Protein AF-A0A3L8R753-F1 (afdb_monomer_lite)

pLDDT: mean 74.0, std 13.09, range [46.72, 92.0]

Sequence (115 aa):
MPSAFGVCLALAAVVLVTLGELIQSLIVSPIVNDCATATSRGRYNSLSQMAFSIGDVVTPALMTTLLAHGPAAAWIPMAALAAANMLGIALLAGHLPAMRRRVNHPAPAEADGRG

Secondary structure (DSSP, 8-state):
---HHHHHHHHHHHHHHHHHHHHHHHHHHHHHHHS--TTTHHHHHHHHHHHHHHHHHHHHHHHHHHHHT-HHHHHHHHHHHHHHHHHHHHHHHHHHHHHHHHHTSPPP-------

Radius of gyration: 21.21 Å; chains: 1; bounding box: 54×30×62 Å

InterPro domains:
  IPR036259 MFS transporter superfamily [G3DSA:1.20.1250.20] (1-113)
  IPR036259 MFS transporter superfamily [SSF103473] (9-96)

Structure (mmCIF, N/CA/C/O backbone):
data_AF-A0A3L8R753-F1
#
_entry.id   AF-A0A3L8R753-F1
#
loop_
_atom_site.group_PDB
_atom_site.id
_atom_site.type_symbol
_atom_site.label_atom_id
_atom_site.label_alt_id
_atom_site.label_comp_id
_atom_site.label_asym_id
_atom_site.label_entity_id
_atom_site.label_seq_id
_atom_site.pdbx_PDB_ins_code
_atom_site.Cartn_x
_atom_site.Cartn_y
_atom_site.Cartn_z
_atom_site.occupancy
_atom_site.B_iso_or_equiv
_atom_site.auth_seq_id
_atom_site.auth_comp_id
_atom_site.auth_asym_id
_atom_site.auth_atom_id
_atom_site.pdbx_PDB_model_num
ATOM 1 N N . MET A 1 1 ? 10.563 -14.008 -24.658 1.00 52.66 1 MET A N 1
ATOM 2 C CA . MET A 1 1 ? 9.501 -14.839 -24.049 1.00 52.66 1 MET A CA 1
ATOM 3 C C . MET A 1 1 ? 9.652 -14.764 -22.540 1.00 52.66 1 MET A C 1
ATOM 5 O O . MET A 1 1 ? 10.797 -14.824 -22.100 1.00 52.66 1 MET A O 1
ATOM 9 N N . PRO A 1 2 ? 8.576 -14.570 -21.757 1.00 68.38 2 PRO A N 1
ATOM 10 C CA . PRO A 1 2 ? 8.676 -14.592 -20.300 1.00 68.38 2 PRO A CA 1
ATOM 11 C C . PRO A 1 2 ? 9.240 -15.946 -19.865 1.00 68.38 2 PRO A C 1
ATOM 13 O O . PRO A 1 2 ? 8.779 -16.984 -20.338 1.00 68.38 2 PRO A O 1
ATOM 16 N N . SER A 1 3 ? 10.260 -15.952 -19.009 1.00 87.06 3 SER A N 1
ATOM 17 C CA . SER A 1 3 ? 10.739 -17.196 -18.413 1.00 87.06 3 SER A CA 1
ATOM 18 C C . SER A 1 3 ? 9.656 -17.740 -17.477 1.00 87.06 3 SER A C 1
ATOM 20 O O . SER A 1 3 ? 8.979 -16.967 -16.799 1.00 87.06 3 SER A O 1
ATOM 22 N N . ALA A 1 4 ? 9.487 -19.064 -17.411 1.00 83.81 4 ALA A N 1
ATOM 23 C CA . ALA A 1 4 ? 8.528 -19.698 -16.496 1.00 83.81 4 ALA A CA 1
ATOM 24 C C . ALA A 1 4 ? 8.708 -19.210 -15.044 1.00 83.81 4 ALA A C 1
ATOM 26 O O . ALA A 1 4 ? 7.740 -18.997 -14.321 1.00 83.81 4 ALA A O 1
ATOM 27 N N . PHE A 1 5 ? 9.956 -18.927 -14.663 1.00 86.50 5 PHE A N 1
ATOM 28 C CA . PHE A 1 5 ? 10.311 -18.305 -13.393 1.00 86.50 5 PHE A CA 1
ATOM 29 C C . PHE A 1 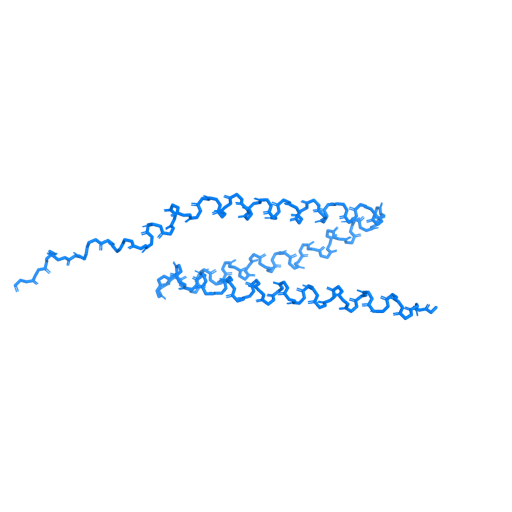5 ? 9.635 -16.942 -13.166 1.00 86.50 5 PHE A C 1
ATOM 31 O O . PHE A 1 5 ? 9.072 -16.709 -12.100 1.00 86.50 5 PHE A O 1
ATOM 38 N N . GLY A 1 6 ? 9.642 -16.056 -14.168 1.00 87.88 6 GLY A N 1
ATOM 39 C CA . GLY A 1 6 ? 9.002 -14.742 -14.066 1.00 87.88 6 GLY A CA 1
ATOM 40 C C . GLY A 1 6 ? 7.485 -14.836 -13.895 1.00 87.88 6 GLY A C 1
ATOM 41 O O . GLY A 1 6 ? 6.906 -14.080 -13.120 1.00 87.88 6 GLY A O 1
ATOM 42 N N . VAL A 1 7 ? 6.850 -15.807 -14.556 1.00 89.44 7 VAL A N 1
ATOM 43 C CA . VAL A 1 7 ? 5.409 -16.064 -14.409 1.00 89.44 7 VAL A CA 1
ATOM 44 C C . VAL A 1 7 ? 5.088 -16.561 -12.999 1.00 89.44 7 VAL A C 1
ATOM 46 O O . VAL A 1 7 ? 4.190 -16.021 -12.358 1.00 89.44 7 VAL A O 1
ATOM 49 N N . CYS A 1 8 ? 5.846 -17.532 -12.481 1.00 91.69 8 CYS A N 1
ATOM 50 C CA . CYS A 1 8 ? 5.660 -18.031 -11.116 1.00 91.69 8 CYS A CA 1
ATOM 51 C C . CYS A 1 8 ? 5.834 -16.925 -10.069 1.00 91.69 8 CYS A C 1
ATOM 53 O O . CYS A 1 8 ? 5.049 -16.843 -9.126 1.00 91.69 8 CYS A O 1
ATOM 55 N N . LEU A 1 9 ? 6.830 -16.053 -10.247 1.00 91.81 9 LEU A N 1
ATOM 56 C CA . LEU A 1 9 ? 7.069 -14.932 -9.343 1.00 91.81 9 LEU A CA 1
ATOM 57 C C . LEU A 1 9 ? 5.912 -13.922 -9.368 1.00 91.81 9 LEU A C 1
ATOM 59 O O . LEU A 1 9 ? 5.458 -13.488 -8.312 1.00 91.81 9 LEU A O 1
ATOM 63 N N . ALA A 1 10 ? 5.406 -13.582 -10.556 1.00 87.44 10 ALA A N 1
ATOM 64 C CA . ALA A 1 10 ? 4.259 -12.689 -10.696 1.00 87.44 10 ALA A CA 1
ATOM 65 C C . ALA A 1 10 ? 2.997 -13.280 -10.048 1.00 87.44 10 ALA A C 1
ATOM 67 O O . ALA A 1 10 ? 2.298 -12.582 -9.320 1.00 87.44 10 ALA A O 1
ATOM 68 N N . LEU A 1 11 ? 2.738 -14.577 -10.247 1.00 92.00 11 LEU A N 1
ATOM 69 C CA . LEU A 1 11 ? 1.615 -15.266 -9.608 1.00 92.00 11 LEU A CA 1
ATOM 70 C C . LEU A 1 11 ? 1.737 -15.265 -8.081 1.00 92.00 11 LEU A C 1
ATOM 72 O O . LEU A 1 11 ? 0.763 -14.973 -7.394 1.00 92.00 11 LEU A O 1
ATOM 76 N N . ALA A 1 12 ? 2.929 -15.533 -7.544 1.00 91.12 12 ALA A N 1
ATOM 77 C CA . ALA A 1 12 ? 3.168 -15.481 -6.104 1.00 91.12 12 ALA A CA 1
ATOM 78 C C . ALA A 1 12 ? 2.923 -14.075 -5.532 1.00 91.12 12 ALA A C 1
ATOM 80 O O . ALA A 1 12 ? 2.307 -13.939 -4.475 1.00 91.12 12 ALA A O 1
ATOM 81 N N . ALA A 1 13 ? 3.350 -13.030 -6.248 1.00 87.56 13 ALA A N 1
ATOM 82 C CA . ALA A 1 13 ? 3.093 -11.649 -5.858 1.00 87.56 13 ALA A CA 1
ATOM 83 C C . ALA A 1 13 ? 1.591 -11.327 -5.852 1.00 87.56 13 ALA A C 1
ATOM 85 O O . ALA A 1 13 ? 1.102 -10.750 -4.884 1.00 87.56 13 ALA A O 1
ATOM 86 N N . VAL A 1 14 ? 0.848 -11.751 -6.882 1.00 89.00 14 VAL A N 1
ATOM 87 C CA . VAL A 1 14 ? -0.612 -11.564 -6.947 1.00 89.00 14 VAL A CA 1
ATOM 88 C C . VAL A 1 14 ? -1.300 -12.261 -5.776 1.00 89.00 14 VAL A C 1
ATOM 90 O O . VAL A 1 14 ? -2.097 -11.633 -5.092 1.00 89.00 14 VAL A O 1
ATOM 93 N N . VAL A 1 15 ? -0.945 -13.515 -5.480 1.00 90.94 15 VAL A N 1
ATOM 94 C CA . VAL A 1 15 ? -1.507 -14.251 -4.334 1.00 90.94 15 VAL A CA 1
ATOM 95 C C . VAL A 1 15 ? -1.257 -13.510 -3.018 1.00 90.94 15 VAL A C 1
ATOM 97 O O . VAL A 1 15 ? -2.163 -13.395 -2.194 1.00 90.94 15 VAL A O 1
ATOM 100 N N . LEU A 1 16 ? -0.047 -12.982 -2.823 1.00 87.12 16 LEU A N 1
ATOM 101 C CA . LEU A 1 16 ? 0.311 -12.240 -1.616 1.00 87.12 16 LEU A CA 1
ATOM 102 C C . LEU A 1 16 ? -0.485 -10.931 -1.487 1.00 87.12 16 LEU A C 1
ATOM 104 O O . LEU A 1 16 ? -0.963 -10.614 -0.398 1.00 87.12 16 LEU A O 1
ATOM 108 N N . VAL A 1 17 ? -0.674 -10.208 -2.594 1.00 84.31 17 VAL A N 1
ATOM 109 C CA . VAL A 1 17 ? -1.516 -9.001 -2.642 1.00 84.31 17 VAL A CA 1
ATOM 110 C C . VAL A 1 17 ? -2.969 -9.344 -2.321 1.00 84.31 17 VAL A C 1
ATOM 112 O O . VAL A 1 17 ? -3.552 -8.726 -1.435 1.00 84.31 17 VAL A O 1
ATOM 115 N N . THR A 1 18 ? -3.528 -10.378 -2.952 1.00 85.44 18 THR A N 1
ATOM 116 C CA . THR A 1 18 ? -4.916 -10.801 -2.721 1.00 85.44 18 THR A CA 1
ATOM 117 C C . THR A 1 18 ? -5.155 -11.228 -1.272 1.00 85.44 18 THR A C 1
ATOM 119 O O . THR A 1 18 ? -6.186 -10.895 -0.693 1.00 85.44 18 THR A O 1
ATOM 122 N N . LEU A 1 19 ? -4.203 -11.928 -0.646 1.00 84.50 19 LEU A N 1
ATOM 123 C CA . LEU A 1 19 ? -4.275 -12.260 0.782 1.00 84.50 19 LEU A CA 1
ATOM 124 C C . LEU A 1 19 ? -4.302 -11.000 1.658 1.00 84.50 19 LEU A C 1
ATOM 126 O O . LEU A 1 19 ? -5.082 -10.934 2.609 1.00 84.50 19 LEU A O 1
ATOM 130 N N . GLY A 1 20 ? -3.488 -9.995 1.325 1.00 78.44 20 GLY A N 1
ATOM 131 C CA . GLY A 1 20 ? -3.500 -8.696 1.996 1.00 78.44 20 GLY A CA 1
ATOM 132 C C . GLY A 1 20 ? -4.846 -7.982 1.862 1.00 78.44 20 GLY A C 1
ATOM 133 O O . GLY A 1 20 ? -5.401 -7.532 2.864 1.00 78.44 20 GLY A O 1
ATOM 134 N N . GLU A 1 21 ? -5.411 -7.945 0.655 1.00 79.62 21 GLU A N 1
ATOM 135 C CA . GLU A 1 21 ? -6.731 -7.358 0.397 1.00 79.62 21 GLU A CA 1
ATOM 136 C C . GLU A 1 21 ? -7.853 -8.084 1.148 1.00 79.62 21 GLU A C 1
ATOM 138 O O . GLU A 1 21 ? -8.740 -7.438 1.708 1.00 79.62 21 GLU A O 1
ATOM 143 N N . LEU A 1 22 ? -7.801 -9.417 1.225 1.00 82.50 22 LEU A N 1
ATOM 144 C CA . LEU A 1 22 ? -8.746 -10.220 2.005 1.00 82.50 22 LEU A CA 1
ATOM 145 C C . LEU A 1 22 ? -8.695 -9.849 3.487 1.00 82.50 22 LEU A C 1
ATOM 147 O O . LEU A 1 22 ? -9.731 -9.568 4.087 1.00 82.50 22 LEU A O 1
ATOM 151 N N . ILE A 1 23 ? -7.496 -9.800 4.071 1.00 77.38 23 ILE A N 1
ATOM 152 C CA . ILE A 1 23 ? -7.305 -9.407 5.473 1.00 77.38 23 ILE A CA 1
ATOM 153 C C . ILE A 1 23 ? -7.819 -7.980 5.699 1.00 77.38 23 ILE A C 1
ATOM 155 O O . ILE A 1 23 ? -8.558 -7.734 6.651 1.00 77.38 23 ILE A O 1
ATOM 159 N N . GLN A 1 24 ? -7.483 -7.048 4.806 1.00 74.38 24 GLN A N 1
ATOM 160 C CA . GLN A 1 24 ? -7.948 -5.665 4.874 1.00 74.38 24 GLN A CA 1
ATOM 161 C C . GLN A 1 24 ? -9.480 -5.582 4.834 1.00 74.38 24 GLN A C 1
ATOM 163 O O . GLN A 1 24 ? -10.078 -4.924 5.684 1.00 74.38 24 GLN A O 1
ATOM 168 N N . SER A 1 25 ? -10.124 -6.270 3.892 1.00 72.19 25 SER A N 1
ATOM 169 C CA . SER A 1 25 ? -11.582 -6.266 3.734 1.00 72.19 25 SER A CA 1
ATOM 170 C C . SER A 1 25 ? -12.294 -6.852 4.960 1.00 72.19 25 SER A C 1
ATOM 172 O O . SER A 1 25 ? -13.250 -6.265 5.475 1.00 72.19 25 SER A O 1
ATOM 174 N N . LEU A 1 26 ? -11.764 -7.958 5.495 1.00 70.25 26 LEU A N 1
ATOM 175 C CA . LEU A 1 26 ? -12.308 -8.651 6.665 1.00 70.25 26 LEU A CA 1
ATOM 176 C C . LEU A 1 26 ? -12.110 -7.894 7.981 1.00 70.25 26 LEU A C 1
ATOM 178 O O . LEU A 1 26 ? -12.849 -8.154 8.921 1.00 70.25 26 LEU A O 1
ATOM 182 N N . ILE A 1 27 ? -11.138 -6.985 8.078 1.00 70.06 27 ILE A N 1
ATOM 183 C CA . ILE A 1 27 ? -10.870 -6.210 9.300 1.00 70.06 27 ILE A CA 1
ATOM 184 C C . ILE A 1 27 ? -11.554 -4.842 9.248 1.00 70.06 27 ILE A C 1
ATOM 186 O O . ILE A 1 27 ? -12.195 -4.428 10.213 1.00 70.06 27 ILE A O 1
ATOM 190 N N . VAL A 1 28 ? -11.443 -4.130 8.124 1.00 66.56 28 VAL A N 1
ATOM 191 C CA . VAL A 1 28 ? -11.945 -2.754 8.002 1.00 66.56 28 VAL A CA 1
ATOM 192 C C . VAL A 1 28 ? -13.473 -2.722 8.054 1.00 66.56 28 VAL A C 1
ATOM 194 O O . VAL A 1 28 ? -14.042 -1.882 8.749 1.00 66.56 28 VAL A O 1
ATOM 197 N N . SER A 1 29 ? -14.145 -3.658 7.378 1.00 61.38 29 SER A N 1
ATOM 198 C CA . SER A 1 29 ? -15.610 -3.702 7.318 1.00 61.38 29 SER A CA 1
ATOM 199 C C . SER A 1 29 ? -16.284 -3.887 8.694 1.00 61.38 29 SER A C 1
ATOM 201 O O . SER A 1 29 ? -17.137 -3.065 9.043 1.00 61.38 29 SER A O 1
ATOM 203 N N . PRO A 1 30 ? -15.906 -4.879 9.528 1.00 60.75 30 PRO A N 1
ATOM 204 C CA . PRO A 1 30 ? -16.510 -5.041 10.849 1.00 60.75 30 PRO A CA 1
ATOM 205 C C . PRO A 1 30 ? -16.118 -3.937 11.833 1.00 60.75 30 PRO A C 1
ATOM 207 O O . PRO A 1 30 ? -16.988 -3.483 12.562 1.00 60.75 30 PRO A O 1
ATOM 210 N N . ILE A 1 31 ? -14.880 -3.421 11.818 1.00 61.56 31 ILE A N 1
ATOM 211 C CA . ILE A 1 31 ? -14.486 -2.313 12.712 1.00 61.56 31 ILE A CA 1
ATOM 212 C C . ILE A 1 31 ? -1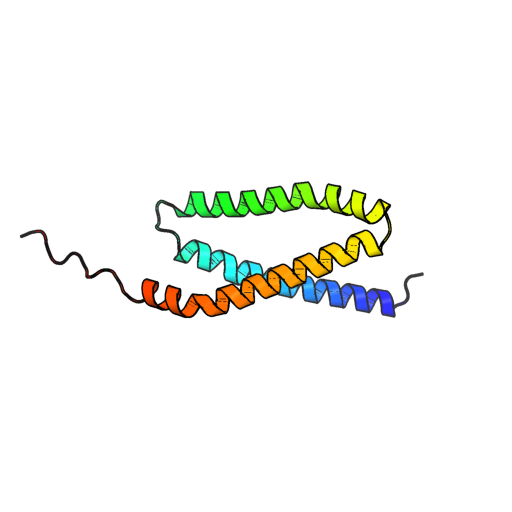5.329 -1.060 12.440 1.00 61.56 31 ILE A C 1
ATOM 214 O O . ILE A 1 31 ? -15.807 -0.417 13.373 1.00 61.56 31 ILE A O 1
ATOM 218 N N . VAL A 1 32 ? -15.557 -0.720 11.169 1.00 59.06 32 VAL A N 1
ATOM 219 C CA . VAL A 1 32 ? -16.413 0.418 10.798 1.00 59.06 32 VAL A CA 1
ATOM 220 C C . VAL A 1 32 ? -17.860 0.190 11.246 1.00 59.06 32 VAL A C 1
ATOM 222 O O . VAL A 1 32 ? -18.528 1.130 11.675 1.00 59.06 32 VAL A O 1
ATOM 225 N N . ASN A 1 33 ? -18.344 -1.052 11.184 1.00 58.56 33 ASN A N 1
ATOM 226 C CA . ASN A 1 33 ? -19.707 -1.408 11.573 1.00 58.56 33 ASN A CA 1
ATOM 227 C C . ASN A 1 33 ? -19.914 -1.451 13.102 1.00 58.56 33 ASN A C 1
ATOM 229 O O . ASN A 1 33 ? -20.982 -1.061 13.585 1.00 58.56 33 ASN A O 1
ATOM 233 N N . ASP A 1 34 ? -18.888 -1.871 13.846 1.00 61.28 34 ASP A N 1
ATOM 234 C CA . ASP A 1 34 ? -18.858 -1.921 15.312 1.00 61.28 34 ASP A CA 1
ATOM 235 C C . ASP A 1 34 ? -18.677 -0.525 15.926 1.00 61.28 34 ASP A C 1
ATOM 237 O O . ASP A 1 34 ? -19.243 -0.227 16.976 1.00 61.28 34 ASP A O 1
ATOM 241 N N . CYS A 1 35 ? -17.941 0.373 15.260 1.00 55.72 35 CYS A N 1
ATOM 242 C CA . CYS A 1 35 ? -17.794 1.764 15.696 1.00 55.72 35 CYS A CA 1
ATOM 243 C C . CYS A 1 35 ? -19.004 2.656 15.358 1.00 55.72 35 CYS A C 1
ATOM 245 O O . CYS A 1 35 ? -19.083 3.779 15.858 1.00 55.72 35 CYS A O 1
ATOM 247 N N . ALA A 1 36 ? -19.939 2.198 14.521 1.00 50.38 36 ALA A N 1
ATOM 248 C CA . ALA A 1 36 ? -21.048 3.012 14.037 1.00 50.38 36 ALA A CA 1
ATOM 249 C C . ALA A 1 36 ? -22.392 2.643 14.694 1.00 50.38 36 ALA A C 1
ATOM 251 O O . ALA A 1 36 ? -22.927 1.547 14.518 1.00 50.38 36 ALA A O 1
ATOM 252 N N . THR A 1 37 ? -22.998 3.614 15.385 1.00 56.09 37 THR A N 1
ATOM 253 C CA . THR A 1 37 ? -24.412 3.581 15.799 1.00 56.09 37 THR A CA 1
ATOM 254 C C . THR A 1 37 ? -25.335 3.507 14.575 1.00 56.09 37 THR A C 1
ATOM 256 O O . THR A 1 37 ? -25.008 4.040 13.513 1.00 56.09 37 THR A O 1
ATOM 259 N N . ALA A 1 38 ? -26.508 2.869 14.702 1.00 55.88 38 ALA A N 1
ATOM 260 C CA . ALA A 1 38 ? -27.418 2.565 13.584 1.00 55.88 38 ALA A CA 1
ATOM 261 C C . ALA A 1 38 ? -27.740 3.767 12.664 1.00 55.88 38 ALA A C 1
ATOM 263 O O . ALA A 1 38 ? -27.904 3.591 11.460 1.00 55.88 38 ALA A O 1
ATOM 264 N N . THR A 1 39 ? -27.746 4.991 13.200 1.00 56.06 39 THR A N 1
ATOM 265 C CA . THR A 1 39 ? -28.028 6.238 12.465 1.00 56.06 39 THR A CA 1
ATOM 266 C C . THR A 1 39 ? -26.831 6.784 11.664 1.00 56.06 39 THR A C 1
ATOM 268 O O . THR A 1 39 ? -27.019 7.587 10.754 1.00 56.06 39 THR A O 1
ATOM 271 N N . SER A 1 40 ? -25.590 6.378 11.964 1.00 58.78 40 SER A N 1
ATOM 272 C CA . SER A 1 40 ? -24.363 6.948 11.370 1.00 58.78 40 SER A CA 1
ATOM 273 C C . SER A 1 40 ? -23.606 6.006 10.420 1.00 58.78 40 SER A C 1
ATOM 275 O O . SER A 1 40 ? -22.761 6.477 9.654 1.00 58.78 40 SER A O 1
ATOM 277 N N . ARG A 1 41 ? -23.955 4.709 10.385 1.00 59.53 41 ARG A N 1
ATOM 278 C CA . ARG A 1 41 ? -23.340 3.668 9.526 1.00 59.53 41 ARG A CA 1
ATOM 279 C C . ARG A 1 41 ? -23.216 4.065 8.056 1.00 59.53 41 ARG A C 1
ATOM 281 O O . ARG A 1 41 ? -22.159 3.879 7.459 1.00 59.53 41 ARG A O 1
ATOM 288 N N . GLY A 1 42 ? -24.267 4.664 7.491 1.00 63.22 42 GLY A N 1
ATOM 289 C CA . GLY A 1 42 ? -24.263 5.128 6.101 1.00 63.22 42 GLY A CA 1
ATOM 290 C C . GLY A 1 42 ? -23.185 6.182 5.827 1.00 63.22 42 GLY A C 1
ATOM 291 O O . GLY A 1 42 ? -22.453 6.065 4.852 1.00 63.22 42 GLY A O 1
ATOM 292 N N . ARG A 1 43 ? -23.012 7.171 6.717 1.00 72.69 43 ARG A N 1
ATOM 293 C CA . ARG A 1 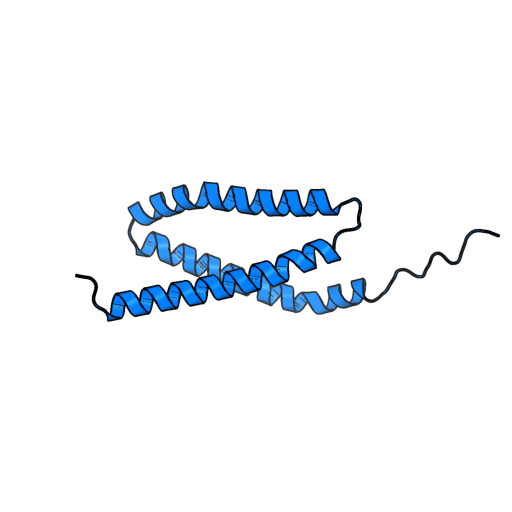43 ? -22.003 8.238 6.553 1.00 72.69 43 ARG A CA 1
ATOM 294 C C . ARG A 1 43 ? -20.574 7.722 6.683 1.00 72.69 43 ARG A C 1
ATOM 296 O O . ARG A 1 43 ? -19.723 8.144 5.907 1.00 72.69 43 ARG A O 1
ATOM 303 N N . TYR A 1 44 ? -20.313 6.821 7.630 1.00 66.19 44 TYR A N 1
ATOM 304 C CA . TYR A 1 44 ? -18.983 6.224 7.789 1.00 66.19 44 TYR A CA 1
ATOM 305 C C . TYR A 1 44 ? -18.588 5.379 6.573 1.00 66.19 44 TYR A C 1
ATOM 307 O O . TYR A 1 44 ? -17.474 5.524 6.076 1.00 66.19 44 TYR A O 1
ATOM 315 N N . ASN A 1 45 ? -19.513 4.572 6.046 1.00 69.44 45 ASN A N 1
ATOM 316 C CA . ASN A 1 45 ? -19.257 3.752 4.862 1.00 69.44 45 ASN A CA 1
ATOM 317 C C . ASN A 1 45 ? -19.093 4.602 3.583 1.00 69.44 45 ASN A C 1
ATOM 319 O O . ASN A 1 45 ? -18.237 4.331 2.744 1.00 69.44 45 ASN A O 1
ATOM 323 N N . SER A 1 46 ? -19.862 5.687 3.442 1.00 75.56 46 SER A N 1
ATOM 324 C CA . SER A 1 46 ? -19.663 6.635 2.337 1.00 75.56 46 SER A CA 1
ATOM 325 C C . SER A 1 46 ? -18.311 7.348 2.421 1.00 75.56 46 SER A C 1
ATOM 327 O O . SER A 1 46 ? -17.654 7.522 1.399 1.00 75.56 46 SER A O 1
ATOM 329 N N . LEU A 1 47 ? -17.863 7.731 3.623 1.00 78.56 47 LEU A N 1
ATOM 330 C CA . LEU A 1 47 ? -16.561 8.373 3.806 1.00 78.56 47 LEU A CA 1
ATOM 331 C C . LEU A 1 47 ? -15.404 7.416 3.487 1.00 78.56 47 LEU A C 1
ATOM 333 O O . LEU A 1 47 ? -14.451 7.826 2.825 1.00 78.56 47 LEU A O 1
ATOM 337 N N . SER A 1 48 ? -15.492 6.144 3.899 1.00 71.25 48 SER A N 1
ATOM 338 C CA . SER A 1 48 ? -14.465 5.155 3.553 1.00 71.25 48 SER A CA 1
ATOM 339 C C . SER A 1 48 ? -14.407 4.908 2.047 1.00 71.25 48 SER A C 1
ATOM 341 O O . SER A 1 48 ? -13.320 4.915 1.476 1.00 71.25 48 SER A O 1
ATOM 343 N N . GLN A 1 49 ? -15.554 4.761 1.377 1.00 79.12 49 GLN A N 1
ATOM 344 C CA . GLN A 1 49 ? -15.587 4.604 -0.081 1.00 79.12 49 GLN A CA 1
ATOM 345 C C . GLN A 1 49 ? -15.052 5.834 -0.819 1.00 79.12 49 GLN A C 1
ATOM 347 O O . GLN A 1 49 ? -14.364 5.695 -1.829 1.00 79.12 49 GLN A O 1
ATOM 352 N N . MET A 1 50 ? -15.321 7.036 -0.310 1.00 81.94 50 MET A N 1
ATOM 353 C CA . MET A 1 50 ? -14.791 8.267 -0.889 1.00 81.94 50 MET A CA 1
ATOM 354 C C . MET A 1 50 ? -13.262 8.326 -0.776 1.00 81.94 50 MET A C 1
ATOM 356 O O . MET A 1 50 ? -12.599 8.698 -1.740 1.00 81.94 50 MET A O 1
ATOM 360 N N . ALA A 1 51 ? -12.692 7.895 0.354 1.00 80.38 51 ALA A N 1
ATOM 361 C CA . ALA A 1 51 ? -11.243 7.799 0.518 1.00 80.38 51 ALA A CA 1
ATOM 362 C C . ALA A 1 51 ? -10.607 6.811 -0.478 1.00 80.38 51 ALA A C 1
ATOM 364 O O . ALA A 1 51 ? -9.610 7.155 -1.113 1.00 80.38 51 ALA A O 1
ATOM 365 N N . PHE A 1 52 ? -11.211 5.631 -0.675 1.00 81.12 52 PHE A N 1
ATOM 366 C CA . PHE A 1 52 ? -10.767 4.676 -1.700 1.00 81.12 52 PHE A CA 1
ATOM 367 C C . PHE A 1 52 ? -10.855 5.262 -3.109 1.00 81.12 52 PHE A C 1
ATOM 369 O O . PHE A 1 52 ? -9.877 5.228 -3.847 1.00 81.12 52 PHE A O 1
ATOM 376 N N . SER A 1 53 ? -11.984 5.889 -3.444 1.00 85.06 53 SER A N 1
ATOM 377 C CA . SER A 1 53 ? -12.208 6.477 -4.771 1.00 85.06 53 SER A CA 1
ATOM 378 C C . SER A 1 53 ? -11.168 7.549 -5.109 1.00 85.06 53 SER A C 1
ATOM 380 O O . SER A 1 53 ? -10.685 7.620 -6.236 1.00 85.06 53 SER A O 1
ATOM 382 N N . ILE A 1 54 ? -10.788 8.380 -4.133 1.00 86.19 54 ILE A N 1
ATOM 383 C CA . ILE A 1 54 ? -9.722 9.374 -4.316 1.00 86.19 54 ILE A CA 1
ATOM 384 C C . ILE A 1 54 ? -8.384 8.676 -4.583 1.00 86.19 54 ILE A C 1
ATOM 386 O O . ILE A 1 54 ? -7.654 9.086 -5.485 1.00 86.19 54 ILE A O 1
ATOM 390 N N . GLY A 1 55 ? -8.076 7.612 -3.836 1.00 80.62 55 GLY A N 1
ATOM 391 C CA . GLY A 1 55 ? -6.881 6.799 -4.060 1.00 80.62 55 GLY A CA 1
ATOM 392 C C . GLY A 1 55 ? -6.822 6.235 -5.480 1.00 80.62 55 GLY A C 1
ATOM 393 O O . GLY A 1 55 ? -5.812 6.415 -6.163 1.00 80.62 55 GLY A O 1
ATOM 394 N N . ASP A 1 56 ? -7.915 5.642 -5.955 1.00 83.00 56 ASP A N 1
ATOM 395 C CA . ASP A 1 56 ? -7.995 5.021 -7.282 1.00 83.00 56 ASP A CA 1
ATOM 396 C C . ASP A 1 56 ? -7.875 6.036 -8.424 1.00 83.00 56 ASP A C 1
ATOM 398 O O . ASP A 1 56 ? -7.311 5.729 -9.472 1.00 83.00 56 ASP A O 1
ATOM 402 N N . VAL A 1 57 ? -8.353 7.268 -8.228 1.00 90.06 57 VAL A N 1
ATOM 403 C CA . VAL A 1 57 ? -8.233 8.342 -9.229 1.00 90.06 57 VAL A CA 1
ATOM 404 C C . VAL A 1 57 ? -6.821 8.931 -9.265 1.00 90.06 57 VAL A C 1
ATOM 406 O O . VAL A 1 57 ? -6.295 9.222 -10.340 1.00 90.06 57 VAL A O 1
ATOM 409 N N . VAL A 1 58 ? -6.187 9.119 -8.104 1.00 86.62 58 VAL A N 1
ATOM 410 C CA . VAL A 1 58 ? -4.873 9.779 -8.011 1.00 86.62 58 VAL A CA 1
ATOM 411 C C . VAL A 1 58 ? -3.731 8.826 -8.372 1.00 86.62 58 VAL A C 1
ATOM 413 O O . VAL A 1 58 ? -2.744 9.245 -8.985 1.00 86.62 58 VAL A O 1
ATOM 416 N N . THR A 1 59 ? -3.862 7.540 -8.040 1.00 83.88 59 THR A N 1
ATOM 417 C CA . THR A 1 59 ? -2.791 6.545 -8.204 1.00 83.88 59 THR A CA 1
ATOM 418 C C . THR A 1 59 ? -2.290 6.409 -9.645 1.00 83.88 59 THR A C 1
ATOM 420 O O . THR A 1 59 ? -1.075 6.486 -9.835 1.00 83.88 59 THR A O 1
ATOM 423 N N . PRO A 1 60 ? -3.140 6.267 -10.683 1.00 84.75 60 PRO A N 1
ATOM 424 C CA . PRO A 1 60 ? -2.672 6.088 -12.055 1.00 84.75 60 PRO A CA 1
ATOM 425 C C . PRO A 1 60 ? -1.862 7.282 -12.563 1.00 84.75 60 PRO A C 1
ATOM 427 O O . PRO A 1 60 ? -0.809 7.097 -13.173 1.00 84.75 60 PRO A O 1
ATOM 430 N N . ALA A 1 61 ? -2.310 8.508 -12.277 1.00 86.25 61 ALA A N 1
ATOM 431 C CA . ALA A 1 61 ? -1.615 9.725 -12.690 1.00 86.25 61 ALA A CA 1
ATOM 432 C C . ALA A 1 61 ? -0.263 9.869 -11.972 1.00 86.25 61 ALA A C 1
ATOM 434 O O . ALA A 1 61 ? 0.765 10.139 -12.602 1.00 86.25 61 ALA A O 1
ATOM 435 N N . LEU A 1 62 ? -0.240 9.613 -10.662 1.00 84.25 62 LEU A N 1
ATOM 436 C CA . LEU A 1 62 ? 0.981 9.671 -9.864 1.00 84.25 62 LEU A CA 1
ATOM 437 C C . LEU A 1 62 ? 1.988 8.591 -10.286 1.00 84.25 62 LEU A C 1
ATOM 439 O O . LEU A 1 62 ? 3.164 8.879 -10.481 1.00 84.25 62 LEU A O 1
ATOM 443 N N . MET A 1 63 ? 1.536 7.355 -10.491 1.00 81.56 63 MET A N 1
ATOM 444 C CA . MET A 1 63 ? 2.409 6.250 -10.897 1.00 81.56 63 MET A CA 1
ATOM 445 C C . MET A 1 63 ? 2.938 6.423 -12.315 1.00 81.56 63 MET A C 1
ATOM 447 O O . MET A 1 63 ? 4.114 6.167 -12.559 1.00 81.56 63 MET A O 1
ATOM 451 N N . THR A 1 64 ? 2.112 6.909 -13.243 1.00 85.12 64 THR A N 1
ATOM 452 C CA . THR A 1 64 ? 2.546 7.167 -14.624 1.00 85.12 64 THR A CA 1
ATOM 453 C C . THR A 1 64 ? 3.640 8.234 -14.664 1.00 85.12 64 THR A C 1
ATOM 455 O O . THR A 1 64 ? 4.646 8.068 -15.352 1.00 85.12 64 THR A O 1
ATOM 458 N N . THR A 1 65 ? 3.481 9.309 -13.888 1.00 83.75 65 THR A N 1
ATOM 459 C CA . THR A 1 65 ? 4.485 10.382 -13.812 1.00 83.75 65 THR A CA 1
ATOM 460 C C . THR A 1 65 ? 5.776 9.923 -13.134 1.00 83.75 65 THR A C 1
ATOM 462 O O . THR A 1 65 ? 6.857 10.217 -13.643 1.00 83.75 65 THR A O 1
ATOM 465 N N . LEU A 1 66 ? 5.699 9.151 -12.045 1.00 81.62 66 LEU A N 1
ATOM 466 C CA . LEU A 1 66 ? 6.880 8.575 -11.388 1.00 81.62 66 LEU A CA 1
ATOM 467 C C . LEU A 1 66 ? 7.618 7.583 -12.291 1.00 81.62 66 LEU A C 1
ATOM 469 O O . LEU A 1 66 ? 8.843 7.630 -12.379 1.00 81.62 66 LEU A O 1
ATOM 473 N N . LEU A 1 67 ? 6.889 6.721 -13.004 1.00 83.88 67 LEU A N 1
ATOM 474 C CA . LEU A 1 67 ? 7.487 5.726 -13.891 1.00 83.88 67 LEU A CA 1
ATOM 475 C C . LEU A 1 67 ? 8.200 6.373 -15.087 1.00 83.88 67 LEU A C 1
ATOM 477 O O . LEU A 1 67 ? 9.225 5.857 -15.532 1.00 83.88 67 LEU A O 1
ATOM 481 N N . ALA A 1 68 ? 7.721 7.531 -15.559 1.00 85.19 68 ALA A N 1
ATOM 482 C CA . ALA A 1 68 ? 8.389 8.309 -16.604 1.00 85.19 68 ALA A CA 1
ATOM 483 C C . ALA A 1 68 ? 9.792 8.804 -16.193 1.00 85.19 68 ALA A C 1
ATOM 485 O O . ALA A 1 68 ? 10.646 8.996 -17.054 1.00 85.19 68 ALA A O 1
ATOM 486 N N . HIS A 1 69 ? 10.056 8.959 -14.891 1.00 84.44 69 HIS A N 1
ATOM 487 C CA . HIS A 1 69 ? 11.371 9.331 -14.350 1.00 84.44 69 HIS A CA 1
ATOM 488 C C . HIS A 1 69 ? 12.270 8.113 -14.067 1.00 84.44 69 HIS A C 1
ATOM 490 O O . HIS A 1 69 ? 13.404 8.263 -13.610 1.00 84.44 69 HIS A O 1
ATOM 496 N N . GLY A 1 70 ? 11.783 6.903 -14.356 1.00 82.56 70 GLY A N 1
ATOM 497 C CA . GLY A 1 70 ? 12.513 5.649 -14.248 1.00 82.56 70 GLY A CA 1
ATOM 498 C C . GLY A 1 70 ? 11.965 4.707 -13.167 1.00 82.56 70 GLY A C 1
ATOM 499 O O . GLY A 1 70 ? 11.257 5.129 -12.252 1.00 82.56 70 GLY A O 1
ATOM 500 N N . PRO A 1 71 ? 12.318 3.408 -13.216 1.00 78.00 71 PRO A N 1
ATOM 501 C CA . PRO A 1 71 ? 11.733 2.398 -12.331 1.00 78.00 71 PRO A CA 1
ATOM 502 C C . PRO A 1 71 ? 11.987 2.680 -10.845 1.00 78.00 71 PRO A C 1
ATOM 504 O O . PRO A 1 71 ? 11.083 2.562 -10.023 1.00 78.00 71 PRO A O 1
ATOM 507 N N . ALA A 1 72 ? 13.204 3.099 -10.488 1.00 77.62 72 ALA A N 1
ATOM 508 C CA . ALA A 1 72 ? 13.563 3.379 -9.097 1.00 77.62 72 ALA A CA 1
ATOM 509 C C . ALA A 1 72 ? 12.749 4.544 -8.502 1.00 77.62 72 ALA A C 1
ATOM 511 O O . ALA A 1 72 ? 12.394 4.499 -7.324 1.00 77.62 72 ALA A O 1
ATOM 512 N N . ALA A 1 73 ? 12.398 5.543 -9.321 1.00 77.50 73 ALA A N 1
ATOM 513 C CA . ALA A 1 73 ? 11.584 6.682 -8.906 1.00 77.50 73 ALA A CA 1
ATOM 514 C C . ALA A 1 73 ? 10.132 6.288 -8.585 1.00 77.50 73 ALA A C 1
ATOM 516 O O . ALA A 1 73 ? 9.497 6.965 -7.787 1.00 77.50 73 ALA A O 1
ATOM 517 N N . ALA A 1 74 ? 9.626 5.180 -9.137 1.00 78.75 74 ALA A N 1
ATOM 518 C CA . ALA A 1 74 ? 8.314 4.630 -8.794 1.00 78.75 74 ALA A CA 1
ATOM 519 C C . ALA A 1 74 ? 8.360 3.728 -7.551 1.00 78.75 74 ALA A C 1
ATOM 521 O O . ALA A 1 74 ? 7.562 3.882 -6.626 1.00 78.75 74 ALA A O 1
ATOM 522 N N . TRP A 1 75 ? 9.325 2.807 -7.504 1.00 81.12 75 TRP A N 1
ATOM 523 C CA . TRP A 1 75 ? 9.361 1.765 -6.477 1.00 81.12 75 TRP A CA 1
ATOM 524 C C . TRP A 1 75 ? 9.837 2.260 -5.107 1.00 81.12 75 TRP A C 1
ATOM 526 O O . TRP A 1 75 ? 9.316 1.797 -4.093 1.00 81.12 75 TRP A O 1
ATOM 536 N N . ILE A 1 76 ? 10.782 3.207 -5.042 1.00 83.00 76 ILE A N 1
ATOM 53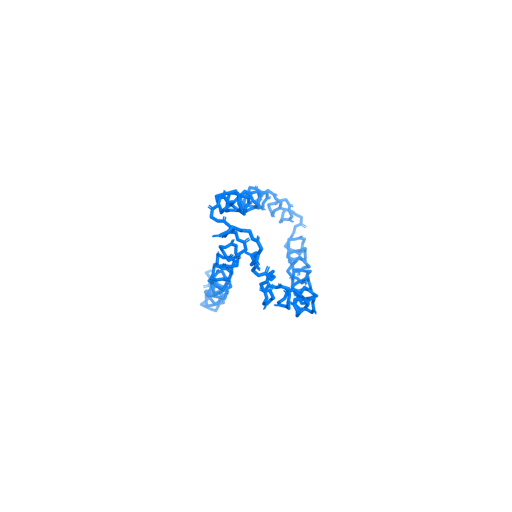7 C CA . ILE A 1 76 ? 11.309 3.712 -3.760 1.00 83.00 76 ILE A CA 1
ATOM 538 C C . ILE A 1 76 ? 10.224 4.448 -2.952 1.00 83.00 76 ILE A C 1
ATOM 540 O O . ILE A 1 76 ? 10.043 4.106 -1.781 1.00 83.00 76 ILE A O 1
ATOM 544 N N . PRO A 1 77 ? 9.457 5.399 -3.523 1.00 81.75 77 PRO A N 1
ATOM 545 C CA . PRO A 1 77 ? 8.365 6.047 -2.797 1.00 81.75 77 PRO A CA 1
ATOM 546 C C . PRO A 1 77 ? 7.273 5.066 -2.375 1.00 81.75 77 PRO A C 1
ATOM 548 O O . PRO A 1 77 ? 6.753 5.180 -1.270 1.00 81.75 77 PRO A O 1
ATOM 551 N N . MET A 1 78 ? 6.959 4.070 -3.212 1.00 81.38 78 MET A N 1
ATOM 552 C CA . MET A 1 78 ? 6.010 3.004 -2.873 1.00 81.38 78 MET A CA 1
ATOM 553 C C . MET A 1 78 ? 6.478 2.189 -1.664 1.00 81.38 78 MET A C 1
ATOM 555 O O . MET A 1 78 ? 5.709 1.976 -0.728 1.00 81.38 78 MET A O 1
ATOM 559 N N . ALA A 1 79 ? 7.746 1.774 -1.654 1.00 84.38 79 ALA A N 1
ATOM 560 C CA . ALA A 1 79 ? 8.331 1.044 -0.536 1.00 84.38 79 ALA A CA 1
ATOM 561 C C . ALA A 1 79 ? 8.360 1.896 0.743 1.00 84.38 79 ALA A C 1
ATOM 563 O O . ALA A 1 79 ? 8.015 1.408 1.819 1.00 84.38 79 ALA A O 1
ATOM 564 N N . ALA A 1 80 ? 8.709 3.180 0.627 1.00 85.56 80 ALA A N 1
ATOM 565 C CA . ALA A 1 80 ? 8.693 4.116 1.745 1.00 85.56 80 ALA A CA 1
ATOM 566 C C . ALA A 1 80 ? 7.275 4.317 2.304 1.00 85.56 80 ALA A C 1
ATOM 568 O O . ALA A 1 80 ? 7.087 4.291 3.519 1.00 85.56 80 ALA A O 1
ATOM 569 N N . LEU A 1 81 ? 6.270 4.455 1.435 1.00 85.88 81 LEU A N 1
ATOM 570 C CA . LEU A 1 81 ? 4.871 4.592 1.832 1.00 85.88 81 LEU A CA 1
ATOM 571 C C . LEU A 1 81 ? 4.356 3.324 2.529 1.00 85.88 81 LEU A C 1
ATOM 573 O O . LEU A 1 81 ? 3.699 3.417 3.564 1.00 85.88 81 LEU A O 1
ATOM 577 N N . ALA A 1 82 ? 4.706 2.142 2.015 1.00 84.31 82 ALA A N 1
ATOM 578 C CA . ALA A 1 82 ? 4.368 0.867 2.642 1.00 84.31 82 ALA A CA 1
ATOM 579 C C . ALA A 1 82 ? 5.008 0.724 4.036 1.00 84.31 82 ALA A C 1
ATOM 581 O O . ALA A 1 82 ? 4.333 0.332 4.991 1.00 84.31 82 ALA A O 1
ATOM 582 N N . ALA A 1 83 ? 6.283 1.100 4.177 1.00 86.69 83 ALA A N 1
ATOM 583 C CA . ALA A 1 83 ? 6.981 1.090 5.460 1.00 86.69 83 ALA A CA 1
ATOM 584 C C . ALA A 1 83 ? 6.374 2.092 6.455 1.00 86.69 83 ALA A C 1
ATOM 586 O O . ALA A 1 83 ? 6.162 1.754 7.620 1.00 86.69 83 ALA A O 1
ATOM 587 N N . ALA A 1 84 ? 6.033 3.301 5.997 1.00 87.06 84 ALA A N 1
ATOM 588 C CA . ALA A 1 84 ? 5.363 4.309 6.813 1.00 87.06 84 ALA A CA 1
ATOM 589 C C . ALA A 1 84 ? 3.986 3.826 7.292 1.00 87.06 84 ALA A C 1
ATOM 591 O O . ALA A 1 84 ? 3.647 4.011 8.460 1.00 87.06 84 ALA A O 1
ATOM 592 N N . ASN A 1 85 ? 3.222 3.151 6.428 1.00 83.75 85 ASN A N 1
ATOM 593 C CA . ASN A 1 85 ? 1.946 2.547 6.798 1.00 83.75 85 ASN A CA 1
ATOM 594 C C . ASN A 1 85 ? 2.118 1.447 7.857 1.00 83.75 85 ASN A C 1
ATOM 596 O O . ASN A 1 85 ? 1.429 1.464 8.876 1.00 83.75 85 ASN A O 1
ATOM 600 N N . MET A 1 86 ? 3.072 0.528 7.666 1.00 82.50 86 MET A N 1
ATOM 601 C CA . MET A 1 86 ? 3.390 -0.493 8.671 1.00 82.50 86 MET A CA 1
ATOM 602 C C . MET A 1 86 ? 3.770 0.127 10.015 1.00 82.50 86 MET A C 1
ATOM 604 O O . MET A 1 86 ? 3.279 -0.310 11.055 1.00 82.50 86 MET A O 1
ATOM 608 N N . LEU A 1 87 ? 4.605 1.166 9.999 1.00 8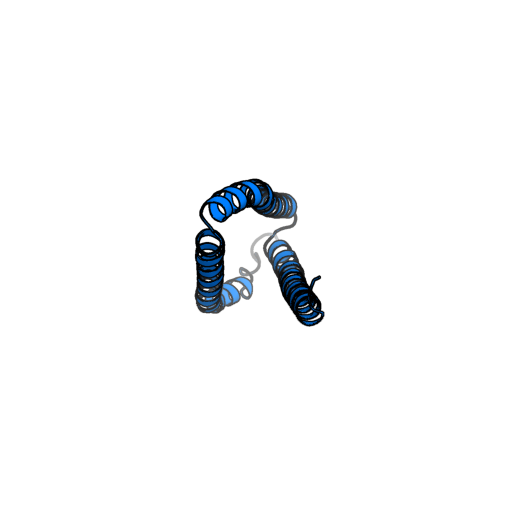6.94 87 LEU A N 1
ATOM 609 C CA . LEU A 1 87 ? 5.011 1.865 11.210 1.00 86.94 87 LEU A CA 1
ATOM 610 C C . LEU A 1 87 ? 3.820 2.558 11.882 1.00 86.94 87 LEU A C 1
ATOM 612 O O . LEU A 1 87 ? 3.652 2.440 13.092 1.00 86.94 87 LEU A O 1
ATOM 616 N N . GLY A 1 88 ? 2.959 3.221 11.108 1.00 84.06 88 GLY A N 1
ATOM 617 C CA . GLY A 1 88 ? 1.736 3.845 11.610 1.00 84.06 88 GLY A CA 1
ATOM 618 C C . GLY A 1 88 ? 0.807 2.839 12.288 1.00 84.06 88 GLY A C 1
ATOM 619 O O . GLY A 1 88 ? 0.335 3.091 13.396 1.00 84.06 88 GLY A O 1
ATOM 620 N N . ILE A 1 89 ? 0.610 1.666 11.677 1.00 81.19 89 ILE A N 1
ATOM 621 C CA . ILE A 1 89 ? -0.180 0.575 12.261 1.00 81.19 89 ILE A CA 1
ATOM 622 C C . ILE A 1 89 ? 0.487 0.036 13.530 1.00 81.19 89 ILE A C 1
ATOM 624 O O . ILE A 1 89 ? -0.201 -0.160 14.527 1.00 81.19 89 ILE A O 1
ATOM 628 N N . ALA A 1 90 ? 1.806 -0.175 13.536 1.00 83.25 90 ALA A N 1
ATOM 629 C CA . ALA A 1 90 ? 2.530 -0.667 14.709 1.00 83.25 90 ALA A CA 1
ATOM 630 C C . ALA A 1 90 ? 2.445 0.311 15.895 1.00 83.25 90 ALA A C 1
ATOM 632 O O . ALA A 1 90 ? 2.194 -0.100 17.030 1.00 83.25 90 ALA A O 1
ATOM 633 N N . LEU A 1 91 ? 2.584 1.613 15.629 1.00 83.94 91 LEU A N 1
ATOM 634 C CA . LEU A 1 91 ? 2.411 2.664 16.630 1.00 83.94 91 LEU A CA 1
ATOM 635 C C . LEU A 1 91 ? 0.967 2.701 17.146 1.00 83.94 91 LEU A C 1
ATOM 637 O O . LEU A 1 91 ? 0.740 2.732 18.355 1.00 83.94 91 LEU A O 1
ATOM 641 N N . LEU A 1 92 ? -0.018 2.627 16.247 1.00 79.81 92 LEU A N 1
ATOM 642 C CA . LEU A 1 92 ? -1.432 2.615 16.619 1.00 79.81 92 LEU A CA 1
ATOM 643 C C . LEU A 1 92 ? -1.802 1.364 17.432 1.00 79.81 92 LEU A C 1
ATOM 645 O O . LEU A 1 92 ? -2.513 1.472 18.430 1.00 79.81 92 LEU A O 1
ATOM 649 N N . ALA A 1 93 ? -1.268 0.195 17.070 1.00 74.81 93 ALA A N 1
ATOM 650 C CA . ALA A 1 93 ? -1.395 -1.053 17.822 1.00 74.81 93 ALA A CA 1
ATOM 651 C C . ALA A 1 93 ? -0.838 -0.929 19.246 1.00 74.81 93 ALA A C 1
ATOM 653 O O . ALA A 1 93 ? -1.437 -1.467 20.175 1.00 74.81 93 ALA A O 1
ATOM 654 N N . GLY A 1 94 ? 0.234 -0.155 19.442 1.00 73.19 94 GLY A N 1
ATOM 655 C CA . GLY A 1 94 ? 0.750 0.192 20.768 1.00 73.19 94 GLY A CA 1
ATOM 656 C C . GLY A 1 94 ? -0.207 1.054 21.605 1.00 73.19 94 GLY A C 1
ATOM 657 O O . GLY A 1 94 ? -0.248 0.919 22.827 1.00 73.19 94 GLY A O 1
ATOM 658 N N . HIS A 1 95 ? -1.029 1.896 20.970 1.00 66.56 95 HIS A N 1
ATOM 659 C CA . HIS A 1 95 ? -2.004 2.772 21.640 1.00 66.56 95 HIS A CA 1
ATOM 660 C C . HIS A 1 95 ? -3.410 2.156 21.794 1.00 66.56 95 HIS A C 1
ATOM 662 O O . HIS A 1 95 ? -4.202 2.597 22.633 1.00 66.56 95 HIS A O 1
ATOM 668 N N . LEU A 1 96 ? -3.724 1.099 21.042 1.00 63.12 96 LEU A N 1
ATOM 669 C CA . LEU A 1 96 ? -5.016 0.406 21.059 1.00 63.12 96 LEU A CA 1
ATOM 670 C C . LEU A 1 96 ? -5.409 -0.278 22.390 1.00 63.12 96 LEU A C 1
ATOM 672 O O . LEU A 1 96 ? -6.613 -0.309 22.665 1.00 63.12 96 LEU A O 1
ATOM 676 N N . PRO A 1 97 ? -4.508 -0.757 23.280 1.00 60.81 97 PRO A N 1
ATOM 677 C CA . PRO A 1 97 ? -4.908 -1.286 24.589 1.00 60.81 97 PRO A CA 1
ATOM 678 C C . PRO A 1 97 ? -5.700 -0.263 25.418 1.00 60.81 97 PRO A C 1
ATOM 680 O O . PRO A 1 97 ? -6.647 -0.624 26.120 1.00 60.81 97 PRO A O 1
ATOM 683 N N . ALA A 1 98 ? -5.366 1.026 25.283 1.00 56.88 98 ALA A N 1
ATOM 684 C CA . ALA A 1 98 ? -6.064 2.118 25.953 1.00 56.88 98 ALA A CA 1
ATOM 685 C C . ALA A 1 98 ? -7.458 2.393 25.354 1.00 56.88 98 ALA A C 1
ATOM 687 O O . ALA A 1 98 ? -8.379 2.741 26.094 1.00 56.88 98 ALA A O 1
ATOM 688 N N . MET A 1 99 ? -7.644 2.196 24.043 1.00 52.47 99 MET A N 1
ATOM 689 C CA . MET A 1 99 ? -8.951 2.319 23.377 1.00 52.47 99 MET A CA 1
ATOM 690 C C . MET A 1 99 ? -9.856 1.110 23.639 1.00 52.47 99 MET A C 1
ATOM 692 O O . MET A 1 99 ? -11.033 1.287 23.953 1.00 52.47 99 MET A O 1
ATOM 696 N N . ARG A 1 100 ? -9.305 -0.112 23.629 1.00 55.25 100 ARG A N 1
ATOM 697 C CA . ARG A 1 100 ? -10.036 -1.349 23.963 1.00 55.25 100 ARG A CA 1
ATOM 698 C C . ARG A 1 100 ? -10.606 -1.307 25.384 1.00 55.25 100 ARG A C 1
ATOM 700 O O . ARG A 1 100 ? -11.682 -1.838 25.643 1.00 55.25 100 ARG A O 1
ATOM 707 N N . ARG A 1 101 ? -9.916 -0.620 26.304 1.00 57.12 101 ARG A N 1
ATOM 708 C CA . ARG A 1 101 ? -10.394 -0.390 27.673 1.00 57.12 101 ARG A CA 1
ATOM 709 C C . ARG A 1 101 ? -11.601 0.554 27.729 1.00 57.12 101 ARG A C 1
ATOM 711 O O . ARG A 1 101 ? -12.439 0.353 28.593 1.00 57.12 101 ARG A O 1
ATOM 718 N N . ARG A 1 102 ? -11.733 1.534 26.827 1.00 55.00 102 ARG A N 1
ATOM 719 C CA . ARG A 1 102 ? -12.877 2.471 26.808 1.00 55.00 102 ARG A CA 1
ATOM 720 C C . ARG A 1 102 ? -14.145 1.859 26.211 1.00 55.00 102 ARG A C 1
ATOM 722 O O . ARG A 1 102 ? -15.222 2.155 26.699 1.00 55.00 102 ARG A O 1
ATOM 729 N N . VAL A 1 103 ? -14.015 0.988 25.210 1.00 57.53 103 VAL A N 1
ATOM 730 C CA . VAL A 1 103 ? -15.162 0.291 24.591 1.00 57.53 103 VAL A CA 1
ATOM 731 C C . VAL A 1 103 ? -15.752 -0.774 25.527 1.00 57.53 103 VAL A C 1
ATOM 733 O O . VAL A 1 103 ? -16.962 -0.948 25.577 1.00 57.53 103 VAL A O 1
ATOM 736 N N . ASN A 1 104 ? -14.911 -1.440 26.326 1.00 55.19 104 ASN A N 1
ATOM 737 C CA . ASN A 1 104 ? -15.344 -2.468 27.282 1.00 55.19 104 ASN A CA 1
ATOM 738 C C . ASN A 1 104 ? -15.921 -1.926 28.604 1.00 55.19 104 ASN A C 1
ATOM 740 O O . ASN A 1 104 ? -16.295 -2.729 29.454 1.00 55.19 104 ASN A O 1
ATOM 744 N N . HIS A 1 105 ? -15.985 -0.606 28.808 1.00 50.75 105 HIS A N 1
ATOM 745 C CA . HIS A 1 105 ? -16.766 -0.021 29.902 1.00 50.75 105 HIS A CA 1
ATOM 746 C C . HIS A 1 105 ? -18.015 0.609 29.285 1.00 50.75 105 HIS A C 1
ATOM 748 O O . HIS A 1 105 ? -17.930 1.729 28.778 1.00 50.75 105 HIS A O 1
ATOM 754 N N . PRO A 1 106 ? -19.168 -0.083 29.299 1.00 52.50 106 PRO A N 1
ATOM 755 C CA . PRO A 1 106 ? -20.435 0.575 29.027 1.00 52.50 106 PRO A CA 1
ATOM 756 C C . PRO A 1 106 ? -20.544 1.769 29.978 1.00 52.50 106 PRO A C 1
ATOM 758 O O . PRO A 1 106 ? -20.242 1.633 31.168 1.00 52.50 106 PRO A O 1
ATOM 761 N N . ALA A 1 107 ? -20.946 2.935 29.463 1.00 57.50 107 ALA A N 1
ATOM 762 C CA . ALA A 1 107 ? -21.395 4.020 30.327 1.00 57.50 107 ALA A CA 1
ATOM 763 C C . ALA A 1 107 ? -22.399 3.421 31.329 1.00 57.50 107 ALA A C 1
ATOM 765 O O . ALA A 1 107 ? -23.218 2.600 30.896 1.00 57.50 107 ALA A O 1
ATOM 766 N N . PRO A 1 108 ? -22.298 3.733 32.638 1.00 51.38 108 PRO A N 1
ATOM 767 C CA . PRO A 1 108 ? -23.233 3.206 33.618 1.00 51.38 108 PRO A CA 1
ATOM 768 C C . PRO A 1 108 ? -24.626 3.472 33.075 1.00 51.38 108 PRO A C 1
ATOM 770 O O . PRO A 1 108 ? -24.946 4.616 32.746 1.00 51.38 108 PRO A O 1
ATOM 773 N N . ALA A 1 109 ? -25.365 2.378 32.869 1.00 54.75 109 ALA A N 1
ATOM 774 C CA . ALA A 1 109 ? -26.726 2.422 32.388 1.00 54.75 109 ALA A CA 1
ATOM 775 C C . ALA A 1 109 ? -27.435 3.538 33.142 1.00 54.75 109 ALA A C 1
ATOM 777 O O . ALA A 1 109 ? -27.306 3.640 34.364 1.00 54.75 109 ALA A O 1
ATOM 778 N N . GLU A 1 110 ? -28.103 4.380 32.369 1.00 56.50 110 GLU A N 1
ATOM 779 C CA . GLU A 1 110 ? -29.060 5.396 32.768 1.00 56.50 110 GLU A CA 1
ATOM 780 C C . GLU A 1 110 ? -30.160 4.713 33.609 1.00 56.50 110 GLU A C 1
ATOM 782 O O . GLU A 1 110 ? -31.261 4.438 33.154 1.00 56.50 110 GLU A O 1
ATOM 787 N N . ALA A 1 111 ? -29.799 4.333 34.835 1.00 54.38 111 ALA A N 1
ATOM 788 C CA . ALA A 1 111 ? -30.641 3.797 35.894 1.00 54.38 111 ALA A CA 1
ATOM 789 C C . ALA A 1 111 ? -31.057 4.950 36.813 1.00 54.38 111 ALA A C 1
ATOM 791 O O . ALA A 1 111 ? -31.079 4.826 38.034 1.00 54.38 111 ALA A O 1
ATOM 792 N N . ASP A 1 112 ? -31.343 6.093 36.199 1.00 55.97 112 ASP A N 1
ATOM 793 C CA . ASP A 1 112 ? -32.056 7.192 36.812 1.00 55.97 112 ASP A CA 1
ATOM 794 C C . ASP A 1 112 ? -33.041 7.727 35.777 1.00 55.97 112 ASP A C 1
ATOM 796 O O . ASP A 1 112 ? -32.649 8.229 34.724 1.00 55.97 112 ASP A O 1
ATOM 800 N N . GLY A 1 113 ? -34.329 7.568 36.066 1.00 52.38 113 GLY A N 1
ATOM 801 C CA . GLY A 1 113 ? -35.375 8.239 35.312 1.00 52.38 113 GLY A CA 1
ATOM 802 C C . GLY A 1 113 ? -36.582 7.383 34.964 1.00 52.38 113 GLY A C 1
ATOM 803 O O . GLY A 1 113 ? -36.688 6.901 33.839 1.00 52.38 113 GLY A O 1
ATOM 804 N N . ARG A 1 114 ? -37.575 7.444 35.866 1.00 47.78 114 ARG A N 1
ATOM 805 C CA . ARG A 1 114 ? -39.011 7.107 35.722 1.00 47.78 114 ARG A CA 1
ATOM 8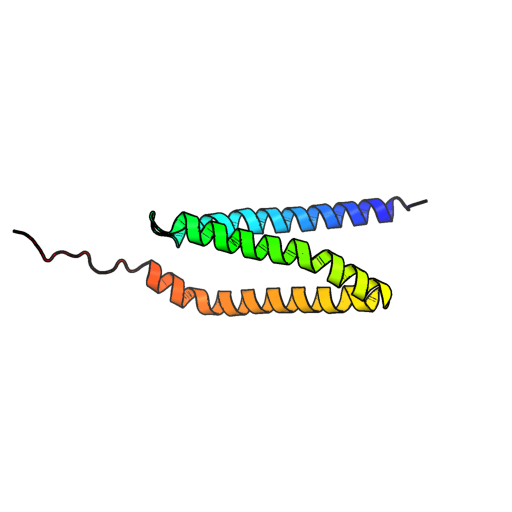06 C C . ARG A 1 114 ? -39.330 5.660 36.118 1.00 47.78 114 ARG A C 1
ATOM 808 O O . ARG A 1 114 ? -38.943 4.734 35.423 1.00 47.78 114 ARG A O 1
ATOM 815 N N . GLY A 1 115 ? -40.053 5.386 37.196 1.00 46.72 115 GLY A N 1
ATOM 816 C CA . GLY A 1 115 ? -40.931 6.196 38.043 1.00 46.72 115 GLY A CA 1
ATOM 817 C C . GLY A 1 115 ? -41.958 5.242 38.635 1.00 46.72 115 GLY A C 1
ATOM 818 O O . GLY A 1 115 ? -42.385 4.342 37.878 1.00 46.72 115 GLY A O 1
#

Organism: Streptomyces rapamycinicus (strain ATCC 29253 / DSM 41530 / NRRL 5491 / AYB-994) (NCBI:txid1343740)

Foldseek 3Di:
DDDPVNVVVVVVVVVVVVVVVVVCCVPVVVVLVVPDDPVCSVVSVVVVVVVVVVCVVVVVVVQVVQCVVPDCSNVVVVVVVVVVVVVVVVVVVVVVVVVVVVVVDDDPPCPDDDD